Protein AF-A0A2V5VVW2-F1 (afdb_monomer_lite)

pLDDT: mean 92.38, std 6.59, range [61.69, 97.88]

Foldseek 3Di:
DCCVVCVPDAAEAADDCVVCVLQDPFRRHVYYHYCPDPLNVQLLDPPGDHDPVVLVVLLPDQAEEDLAPDVVCSNVVSSVVSVNPHYFYANNDDDPPDDPQQRRCVSCVVVVDHDPDSDDDGGDDPVRVVVVVVVCVVPVDPDDDDDDQDDPDPVPGD

Secondary structure (DSSP, 8-state):
-HHHH-TTS--EEEE-HHHHTTTBTSSSBSEEEETT-GGGGGGGSTTPPPPHHHHHHHHT-S-EEE-S--TT-HHHHHHHHTT---EEE--SS--SSS-HHHHHHGGGGGGT---S---------HHHHHHHHHHHHTT--S---------SSGGG--

Sequence (158 aa):
MLRDRFPHAHLEILGSKHIASLAQKRFYADEVRSIESAALAKFFAKDAELPSDLVAYFASFDFILSYLYDPDKIFEANVRKTGATNFLAGVSKLDNSDHAARQLARPLATLGLSLFDSAARIFPTEADRESIQHFRRSDGQKFVVAIHPGSGSETKNW

Structure (mmCIF, N/CA/C/O backbone):
data_AF-A0A2V5VVW2-F1
#
_entry.id   AF-A0A2V5VVW2-F1
#
loop_
_atom_site.group_PDB
_atom_site.id
_atom_site.type_symbol
_atom_site.label_atom_id
_atom_site.label_alt_id
_atom_site.label_comp_id
_atom_site.label_asym_id
_atom_site.label_entity_id
_atom_site.label_seq_id
_atom_site.pdbx_PDB_ins_code
_atom_site.Cartn_x
_atom_site.Cartn_y
_atom_site.Cartn_z
_atom_site.occupancy
_atom_site.B_iso_or_equiv
_atom_site.auth_seq_id
_atom_site.auth_comp_id
_atom_site.auth_asym_id
_atom_site.auth_atom_id
_atom_site.pdbx_PDB_model_num
ATOM 1 N N . MET A 1 1 ? 0.929 -13.813 -4.717 1.00 90.06 1 MET A N 1
ATOM 2 C CA . MET A 1 1 ? 0.234 -14.554 -3.641 1.00 90.06 1 MET A CA 1
ATOM 3 C C . MET A 1 1 ? -1.242 -14.181 -3.525 1.00 90.06 1 MET A C 1
ATOM 5 O O . MET A 1 1 ? -2.056 -15.024 -3.862 1.00 90.06 1 MET A O 1
ATOM 9 N N . LEU A 1 2 ? -1.620 -12.969 -3.075 1.00 92.81 2 LEU A N 1
ATOM 10 C CA . LEU A 1 2 ? -3.045 -12.605 -2.918 1.00 92.81 2 LEU A CA 1
ATOM 11 C C . LEU A 1 2 ? -3.822 -12.701 -4.236 1.00 92.81 2 LEU A C 1
ATOM 13 O O . LEU A 1 2 ? -4.813 -13.419 -4.296 1.00 92.81 2 LEU A O 1
ATOM 17 N N . ARG A 1 3 ? -3.320 -12.058 -5.299 1.00 92.00 3 ARG A N 1
ATOM 18 C CA . ARG A 1 3 ? -3.928 -12.124 -6.636 1.00 92.00 3 ARG A CA 1
ATOM 19 C C . ARG A 1 3 ? -4.014 -13.554 -7.180 1.00 92.00 3 ARG A C 1
ATOM 21 O O . ARG A 1 3 ? -5.022 -13.909 -7.767 1.00 92.00 3 ARG A O 1
ATOM 28 N N . ASP A 1 4 ? -2.995 -14.382 -6.947 1.00 91.31 4 ASP A N 1
ATOM 29 C CA . ASP A 1 4 ? -3.002 -15.783 -7.398 1.00 91.31 4 ASP A CA 1
ATOM 30 C C . ASP A 1 4 ? -4.060 -16.615 -6.665 1.00 91.31 4 ASP A C 1
ATOM 32 O O . ASP A 1 4 ? -4.712 -17.467 -7.261 1.00 91.31 4 ASP A O 1
ATOM 36 N N . ARG A 1 5 ? -4.235 -16.379 -5.357 1.00 92.88 5 ARG A N 1
ATOM 37 C CA . ARG A 1 5 ? -5.220 -17.098 -4.542 1.00 92.88 5 ARG A CA 1
ATOM 38 C C . ARG A 1 5 ? -6.647 -16.622 -4.797 1.00 92.88 5 ARG A C 1
ATOM 40 O O . ARG A 1 5 ? -7.566 -17.435 -4.764 1.00 92.88 5 ARG A O 1
ATOM 47 N N . PHE A 1 6 ? -6.820 -15.323 -5.013 1.00 94.06 6 PHE A N 1
ATOM 48 C CA . PHE A 1 6 ? -8.109 -14.667 -5.188 1.00 94.06 6 PHE A CA 1
ATOM 49 C C . PHE A 1 6 ? -8.117 -13.881 -6.509 1.00 94.06 6 PHE A C 1
ATOM 51 O O . PHE A 1 6 ? -8.093 -12.648 -6.501 1.00 94.06 6 PHE A O 1
ATOM 58 N N . PRO A 1 7 ? -8.142 -14.572 -7.663 1.00 94.69 7 PRO A N 1
ATOM 59 C CA . PRO A 1 7 ? -7.997 -13.929 -8.971 1.00 94.69 7 PRO A CA 1
ATOM 60 C C . PRO A 1 7 ? -9.127 -12.946 -9.290 1.00 94.69 7 PRO A C 1
ATOM 62 O O . PRO A 1 7 ? -8.904 -11.979 -10.012 1.00 94.69 7 PRO A O 1
ATOM 65 N N . HIS A 1 8 ? -10.314 -13.167 -8.722 1.00 95.38 8 HIS A N 1
ATOM 66 C CA . HIS A 1 8 ? -11.501 -12.335 -8.932 1.00 95.38 8 HIS A CA 1
ATOM 67 C C . HIS A 1 8 ? -11.761 -11.330 -7.803 1.00 95.38 8 HIS A C 1
ATOM 69 O O . HIS A 1 8 ? -12.754 -10.612 -7.864 1.00 95.38 8 HIS A O 1
ATOM 75 N N . ALA A 1 9 ? -10.919 -11.287 -6.764 1.00 96.31 9 ALA A N 1
ATOM 76 C CA . ALA A 1 9 ? -11.085 -10.300 -5.703 1.00 96.31 9 ALA A CA 1
ATOM 77 C C . ALA A 1 9 ? -10.747 -8.901 -6.222 1.00 96.31 9 ALA A C 1
ATOM 79 O O . ALA A 1 9 ? -9.754 -8.722 -6.924 1.00 96.31 9 ALA A O 1
ATOM 80 N N . HIS A 1 10 ? -11.535 -7.908 -5.826 1.00 97.31 10 HIS A N 1
ATOM 81 C CA . HIS A 1 10 ? -11.182 -6.507 -6.023 1.00 97.31 10 HIS A CA 1
ATOM 82 C C . HIS A 1 10 ? -10.134 -6.111 -4.978 1.00 97.31 10 HIS A C 1
ATOM 84 O O . HIS A 1 10 ? -10.398 -6.179 -3.777 1.00 97.31 10 HIS A O 1
ATOM 90 N N . LEU A 1 11 ? -8.924 -5.764 -5.417 1.00 97.56 11 LEU A N 1
ATOM 91 C CA . LEU A 1 11 ? -7.807 -5.404 -4.544 1.00 97.56 11 LEU A CA 1
ATOM 92 C C . LEU A 1 11 ? -7.482 -3.923 -4.698 1.00 97.56 11 LEU A C 1
ATOM 94 O O . LEU A 1 11 ? -7.094 -3.470 -5.775 1.00 97.56 11 LEU A O 1
ATOM 98 N N . GLU A 1 12 ? -7.543 -3.188 -3.593 1.00 97.69 12 GLU A N 1
ATOM 99 C CA . GLU A 1 12 ? -7.117 -1.792 -3.545 1.00 97.69 12 GLU A CA 1
ATOM 100 C C . GLU A 1 12 ? -5.899 -1.602 -2.648 1.00 97.69 12 GLU A C 1
ATOM 102 O O . GLU A 1 12 ? -5.742 -2.271 -1.624 1.00 97.69 12 GLU A O 1
ATOM 107 N N . ILE A 1 13 ? -5.033 -0.657 -3.023 1.00 97.50 13 ILE A N 1
ATOM 108 C CA . ILE A 1 13 ? -3.909 -0.229 -2.187 1.00 97.50 13 ILE A CA 1
ATOM 109 C C . ILE A 1 13 ? -4.158 1.198 -1.705 1.00 97.50 13 ILE A C 1
ATOM 111 O O . ILE A 1 13 ? -4.204 2.146 -2.492 1.00 97.50 13 ILE A O 1
ATOM 115 N N . LEU A 1 14 ? -4.239 1.354 -0.386 1.00 97.06 14 LEU A N 1
ATOM 116 C CA . LEU A 1 14 ? -4.175 2.644 0.289 1.00 97.06 14 LEU A CA 1
ATOM 117 C C . LEU A 1 14 ? -2.717 2.937 0.667 1.00 97.06 14 LEU A C 1
ATOM 119 O O . LEU A 1 14 ? -2.169 2.308 1.569 1.00 97.06 14 LEU A O 1
ATOM 123 N N . GLY A 1 15 ? -2.066 3.868 -0.030 1.00 95.69 15 GLY A N 1
ATOM 124 C CA . GLY A 1 15 ? -0.638 4.129 0.167 1.00 95.69 15 GLY A CA 1
ATOM 125 C C . GLY A 1 15 ? -0.141 5.383 -0.544 1.00 95.69 15 GLY A C 1
ATOM 126 O O . GLY A 1 15 ? -0.934 6.184 -1.037 1.00 95.69 15 GLY A O 1
ATOM 127 N N . SER A 1 16 ? 1.180 5.572 -0.603 1.00 94.12 16 SER A N 1
ATOM 128 C CA . SER A 1 16 ? 1.762 6.679 -1.371 1.00 94.12 16 SER A CA 1
ATOM 129 C C . SER A 1 16 ? 1.477 6.472 -2.857 1.00 94.12 16 SER A C 1
ATOM 131 O O . SER A 1 16 ? 1.980 5.526 -3.471 1.00 94.12 16 SER A O 1
ATOM 133 N N . LYS A 1 17 ? 0.662 7.356 -3.444 1.00 91.38 17 LYS A N 1
ATOM 134 C CA . LYS A 1 17 ? 0.179 7.203 -4.824 1.00 91.38 17 LYS A CA 1
ATOM 135 C C . LYS A 1 17 ? 1.324 7.154 -5.835 1.00 91.38 17 LYS A C 1
ATOM 137 O O . LYS A 1 17 ? 1.240 6.400 -6.798 1.00 91.38 17 LYS A O 1
ATOM 142 N N . HIS A 1 18 ? 2.402 7.902 -5.598 1.00 90.31 18 HIS A N 1
ATOM 143 C CA . HIS A 1 18 ? 3.572 7.910 -6.476 1.00 90.31 18 HIS A CA 1
ATOM 144 C C . HIS A 1 18 ? 4.174 6.505 -6.640 1.00 90.31 18 HIS A C 1
ATOM 146 O O . HIS A 1 18 ? 4.415 6.072 -7.763 1.00 90.31 18 HIS A O 1
ATOM 152 N N . ILE A 1 19 ? 4.311 5.759 -5.542 1.00 92.00 19 ILE A N 1
ATOM 153 C CA . ILE A 1 19 ? 4.885 4.406 -5.541 1.00 92.00 19 ILE A CA 1
ATOM 154 C C . ILE A 1 19 ? 3.827 3.367 -5.928 1.00 92.00 19 ILE A C 1
ATOM 156 O O . ILE A 1 19 ? 4.044 2.544 -6.817 1.00 92.00 19 ILE A O 1
ATOM 160 N N . ALA A 1 20 ? 2.657 3.413 -5.284 1.00 94.62 20 ALA A N 1
ATOM 161 C CA . ALA A 1 20 ? 1.597 2.423 -5.467 1.00 94.62 20 ALA A CA 1
ATOM 162 C C . ALA A 1 20 ? 0.996 2.448 -6.883 1.00 94.62 20 ALA A C 1
ATOM 164 O O . ALA A 1 20 ? 0.456 1.439 -7.334 1.00 94.62 20 ALA A O 1
ATOM 165 N N . SER A 1 21 ? 1.153 3.552 -7.625 1.00 93.19 21 SER A N 1
ATOM 166 C CA . SER A 1 21 ? 0.751 3.635 -9.031 1.00 93.19 21 SER A CA 1
ATOM 167 C C . SER A 1 21 ? 1.370 2.543 -9.904 1.00 93.19 21 SER A C 1
ATOM 169 O O . SER A 1 21 ? 0.739 2.167 -10.882 1.00 93.19 21 SER A O 1
ATOM 171 N N . LEU A 1 22 ? 2.528 1.971 -9.539 1.00 93.88 22 LEU A N 1
ATOM 172 C CA . LEU A 1 22 ? 3.149 0.830 -10.231 1.00 93.88 22 LEU A CA 1
ATOM 173 C C . LEU A 1 22 ? 2.317 -0.462 -10.169 1.00 93.88 22 LEU A C 1
ATOM 175 O O . LEU A 1 22 ? 2.560 -1.381 -10.948 1.00 93.88 22 LEU A O 1
ATOM 179 N N . ALA A 1 23 ? 1.355 -0.550 -9.250 1.00 95.31 23 ALA A N 1
ATOM 180 C CA . ALA A 1 23 ? 0.461 -1.692 -9.085 1.00 95.31 23 ALA A CA 1
ATOM 181 C C . ALA A 1 23 ? -0.946 -1.449 -9.654 1.00 95.31 23 ALA A C 1
ATOM 183 O O . ALA A 1 23 ? -1.614 -2.420 -10.013 1.00 95.31 23 ALA A O 1
ATOM 184 N N . GLN A 1 24 ? -1.380 -0.184 -9.738 1.00 95.94 24 GLN A N 1
ATOM 185 C CA . GLN A 1 24 ? -2.730 0.204 -10.161 1.00 95.94 24 GLN A CA 1
ATOM 186 C C . GLN A 1 24 ? -3.027 -0.248 -11.592 1.00 95.94 24 GLN A C 1
ATOM 188 O O . GLN A 1 24 ? -2.205 -0.020 -12.485 1.00 95.94 24 GLN A O 1
ATOM 193 N N . LYS A 1 25 ? -4.211 -0.840 -11.803 1.00 95.25 25 LYS A N 1
ATOM 194 C CA . LYS A 1 25 ? -4.725 -1.322 -13.101 1.00 95.25 25 LYS A CA 1
ATOM 195 C C . LYS A 1 25 ? -3.730 -2.208 -13.850 1.00 95.25 25 LYS A C 1
ATOM 197 O O . LYS A 1 25 ? -3.641 -2.196 -15.076 1.00 95.25 25 LYS A O 1
ATOM 202 N N . ARG A 1 26 ? -2.949 -2.959 -13.080 1.00 93.44 26 ARG A N 1
ATOM 203 C CA . ARG A 1 26 ? -1.997 -3.967 -13.545 1.00 93.44 26 ARG A CA 1
ATOM 204 C C . ARG A 1 26 ? -2.339 -5.273 -12.834 1.00 93.44 26 ARG A C 1
ATOM 206 O O . ARG A 1 26 ? -3.494 -5.543 -12.538 1.00 93.44 26 ARG A O 1
ATOM 213 N N . PHE A 1 27 ? -1.341 -6.096 -12.539 1.00 94.69 27 PHE A N 1
ATOM 214 C CA . PHE A 1 27 ? -1.568 -7.386 -11.899 1.00 94.69 27 PHE A CA 1
ATOM 215 C C . PHE A 1 27 ? -1.998 -7.282 -10.425 1.00 94.69 27 PHE A C 1
ATOM 217 O O . PHE A 1 27 ? -2.830 -8.059 -9.964 1.00 94.69 27 PHE A O 1
ATOM 224 N N . TYR A 1 28 ? -1.430 -6.351 -9.651 1.00 94.44 28 TYR A N 1
ATOM 225 C CA . TYR A 1 28 ? -1.547 -6.403 -8.188 1.00 94.44 28 TYR A CA 1
ATOM 226 C C . TYR A 1 28 ? -2.747 -5.661 -7.603 1.00 94.44 28 TYR A C 1
ATOM 228 O O . TYR A 1 28 ? -3.257 -6.111 -6.582 1.00 94.44 28 TYR A O 1
ATOM 236 N N . ALA A 1 29 ? -3.203 -4.567 -8.214 1.00 96.56 29 ALA A N 1
ATOM 237 C CA . ALA A 1 29 ? -4.277 -3.745 -7.664 1.00 96.56 29 ALA A CA 1
ATOM 238 C C . ALA A 1 29 ? -5.194 -3.211 -8.762 1.00 96.56 29 ALA A C 1
ATOM 240 O O . ALA A 1 29 ? -4.732 -2.777 -9.819 1.00 96.56 29 ALA A O 1
ATOM 241 N N . ASP A 1 30 ? -6.485 -3.210 -8.472 1.00 97.31 30 ASP A N 1
ATOM 242 C CA . ASP A 1 30 ? -7.532 -2.658 -9.320 1.00 97.31 30 ASP A CA 1
ATOM 243 C C . ASP A 1 30 ? -7.564 -1.132 -9.175 1.00 97.31 30 ASP A C 1
ATOM 245 O O . ASP A 1 30 ? -7.552 -0.410 -10.173 1.00 97.31 30 ASP A O 1
ATOM 249 N N . GLU A 1 31 ? -7.461 -0.629 -7.940 1.00 97.25 31 GLU A N 1
ATOM 250 C CA . GLU A 1 31 ? -7.398 0.805 -7.650 1.00 97.25 31 GLU A CA 1
ATOM 251 C C . GLU A 1 31 ? -6.348 1.165 -6.585 1.00 97.25 31 GLU A C 1
ATOM 253 O O . GLU A 1 31 ? -5.878 0.335 -5.801 1.00 97.25 31 GLU A O 1
ATOM 258 N N . VAL A 1 32 ? -5.936 2.437 -6.593 1.00 96.69 32 VAL A N 1
ATOM 259 C CA . VAL A 1 32 ? -4.986 3.003 -5.627 1.00 96.69 32 VAL A CA 1
ATOM 260 C C . VAL A 1 32 ? -5.513 4.328 -5.099 1.00 96.69 32 VAL A C 1
ATOM 262 O O . VAL A 1 32 ? -5.778 5.260 -5.865 1.00 96.69 32 VAL A O 1
ATOM 265 N N . ARG A 1 33 ? -5.575 4.446 -3.771 1.00 95.06 33 ARG A N 1
ATOM 266 C CA . ARG A 1 33 ? -5.950 5.672 -3.061 1.00 95.06 33 ARG A CA 1
ATOM 267 C C . ARG A 1 33 ? -4.755 6.225 -2.289 1.00 95.06 33 ARG A C 1
ATOM 269 O O . ARG A 1 33 ? -3.961 5.476 -1.723 1.00 95.06 33 ARG A O 1
ATOM 276 N N . SER A 1 34 ? -4.636 7.554 -2.258 1.00 94.38 34 SER A N 1
ATOM 277 C CA . SER A 1 34 ? -3.577 8.212 -1.490 1.00 94.38 34 SER A CA 1
ATOM 278 C C . SER A 1 34 ? -3.861 8.139 0.006 1.00 94.38 34 SER A C 1
ATOM 280 O O . SER A 1 34 ? -4.918 8.584 0.463 1.00 94.38 34 SER A O 1
ATOM 282 N N . ILE A 1 35 ? -2.887 7.646 0.767 1.00 93.94 35 ILE A N 1
ATOM 283 C CA . ILE A 1 35 ? -2.912 7.716 2.231 1.00 93.94 35 ILE A CA 1
ATOM 284 C C . ILE A 1 35 ? -2.706 9.146 2.760 1.00 93.94 35 ILE A C 1
ATOM 286 O O . ILE A 1 35 ? -3.079 9.463 3.881 1.00 93.94 35 ILE A O 1
ATOM 290 N N . GLU A 1 36 ? -2.175 10.046 1.935 1.00 91.38 36 GLU A N 1
ATOM 291 C CA . GLU A 1 36 ? -1.860 11.434 2.305 1.00 91.38 36 GLU A CA 1
ATOM 292 C C . GLU A 1 36 ? -3.065 12.381 2.136 1.00 91.38 36 GLU A C 1
ATOM 294 O O . GLU A 1 36 ? -2.929 13.601 2.188 1.00 91.38 36 GLU A O 1
ATOM 299 N N . SER A 1 37 ? -4.265 11.845 1.888 1.00 89.81 37 SER A N 1
ATOM 300 C CA . SER A 1 37 ? -5.460 12.675 1.717 1.00 89.81 37 SER A CA 1
ATOM 301 C C . SER A 1 37 ? -5.905 13.317 3.038 1.00 89.81 37 SER A C 1
ATOM 303 O O . SER A 1 37 ? -5.959 12.661 4.078 1.00 89.81 37 SER A O 1
ATOM 305 N N . ALA A 1 38 ? -6.293 14.595 2.989 1.00 90.75 38 ALA A N 1
ATOM 306 C CA . ALA A 1 38 ? -6.700 15.346 4.179 1.00 90.75 38 ALA A CA 1
ATOM 307 C C . ALA A 1 38 ? -7.911 14.724 4.901 1.00 90.75 38 ALA A C 1
ATOM 309 O O . ALA A 1 38 ? -7.964 14.722 6.128 1.00 90.75 38 ALA A O 1
ATOM 310 N N . ALA A 1 39 ? -8.862 14.149 4.155 1.00 91.00 39 ALA A N 1
ATOM 311 C CA . ALA A 1 39 ? -10.016 13.456 4.730 1.00 91.00 39 ALA A CA 1
ATOM 312 C C . ALA A 1 39 ? -9.599 12.236 5.572 1.00 91.00 39 ALA A C 1
ATOM 314 O O . ALA A 1 39 ? -10.153 12.001 6.647 1.00 91.00 39 ALA A O 1
ATOM 315 N N . LEU A 1 40 ? -8.575 11.497 5.132 1.00 94.56 40 LEU A N 1
ATOM 316 C CA . LEU A 1 40 ? -8.099 10.310 5.837 1.00 94.56 40 LEU A CA 1
ATOM 317 C C . LEU A 1 40 ? -7.383 10.649 7.150 1.00 94.56 40 LEU A C 1
ATOM 319 O O . LEU A 1 40 ? -7.339 9.807 8.042 1.00 94.56 40 LEU A O 1
ATOM 323 N N . ALA A 1 41 ? -6.901 11.883 7.333 1.00 94.56 41 ALA A N 1
ATOM 324 C CA . ALA A 1 41 ? -6.282 12.317 8.588 1.00 94.56 41 ALA A CA 1
ATOM 325 C C . ALA A 1 41 ? -7.192 12.076 9.810 1.00 94.56 41 ALA A C 1
ATOM 327 O O . ALA A 1 41 ? -6.703 11.763 10.894 1.00 94.56 41 ALA A O 1
ATOM 328 N N . LYS A 1 42 ? -8.521 12.142 9.632 1.00 95.56 42 LYS A N 1
ATOM 329 C CA . LYS A 1 42 ? -9.506 11.855 10.688 1.00 95.56 42 LYS A CA 1
ATOM 330 C C . LYS A 1 42 ? -9.440 10.413 11.198 1.00 95.56 42 LYS A C 1
ATOM 332 O O . LYS A 1 42 ? -9.698 10.189 12.373 1.00 95.56 42 LYS A O 1
ATOM 337 N N . PHE A 1 43 ? -9.023 9.454 10.371 1.00 96.88 43 PHE A N 1
ATOM 338 C CA . PHE A 1 43 ? -8.858 8.061 10.795 1.00 96.88 43 PHE A CA 1
ATOM 339 C C . PHE A 1 43 ? -7.652 7.855 11.718 1.00 96.88 43 PHE A C 1
ATOM 341 O O . PHE A 1 43 ? -7.634 6.882 12.463 1.00 96.88 43 PHE A O 1
ATOM 348 N N . PHE A 1 44 ? -6.692 8.782 11.739 1.00 95.88 44 PHE A N 1
ATOM 349 C CA . PHE A 1 44 ? -5.533 8.746 12.638 1.00 95.88 44 PHE A CA 1
ATOM 350 C C . PHE A 1 44 ? -5.740 9.547 13.931 1.00 95.88 44 PHE A C 1
ATOM 352 O O . PHE A 1 44 ? -4.854 9.585 14.781 1.00 95.88 44 PHE A O 1
ATOM 359 N N . ALA A 1 45 ? -6.897 10.192 14.096 1.00 95.81 45 ALA A N 1
ATOM 360 C CA . ALA A 1 45 ? -7.230 10.966 15.283 1.00 95.81 45 ALA A CA 1
ATOM 361 C C . ALA A 1 45 ? -8.192 10.187 16.189 1.00 95.81 45 ALA A C 1
ATOM 363 O O . ALA A 1 45 ? -9.173 9.589 15.736 1.00 95.81 45 ALA A O 1
ATOM 364 N N . LYS A 1 46 ? -7.921 10.210 17.496 1.00 94.62 46 LYS A N 1
ATOM 365 C CA . LYS A 1 46 ? -8.822 9.634 18.495 1.00 94.62 46 LYS A CA 1
ATOM 366 C C . LYS A 1 46 ? -10.111 10.461 18.563 1.00 94.62 46 LYS A C 1
ATOM 368 O O . LYS A 1 46 ? -10.056 11.685 18.497 1.00 94.62 46 LYS A O 1
ATOM 373 N N . ASP A 1 47 ? -11.250 9.780 18.681 1.00 91.44 47 ASP A N 1
ATOM 374 C CA . ASP A 1 47 ? -12.582 10.384 18.861 1.00 91.44 47 ASP A CA 1
ATOM 375 C C . ASP A 1 47 ? -12.986 11.402 17.772 1.00 91.44 47 ASP A C 1
ATOM 377 O O . ASP A 1 47 ? -13.817 12.279 17.993 1.00 91.44 47 ASP A O 1
ATOM 381 N N . ALA A 1 48 ? -12.415 11.273 16.571 1.00 92.00 48 ALA A N 1
ATOM 382 C CA . ALA A 1 48 ? -12.774 12.097 15.428 1.00 92.00 48 ALA A CA 1
ATOM 383 C C . ALA A 1 48 ? -14.101 11.657 14.793 1.00 92.00 48 ALA A C 1
ATOM 385 O O . ALA A 1 48 ? -14.400 10.466 14.685 1.00 92.00 48 ALA A O 1
ATOM 386 N N . GLU A 1 49 ? -14.857 12.633 14.293 1.00 95.44 49 GLU A N 1
ATOM 387 C CA . GLU A 1 49 ? -15.969 12.379 13.382 1.00 95.44 49 GLU A CA 1
ATOM 388 C C . GLU A 1 49 ? -15.418 11.885 12.037 1.00 95.44 49 GLU A C 1
ATOM 390 O O . GLU A 1 49 ? -14.601 12.559 11.395 1.00 95.44 49 GLU A O 1
ATOM 395 N N . LEU A 1 50 ? -15.817 10.672 11.648 1.00 96.81 50 LEU A N 1
ATOM 396 C CA . LEU A 1 50 ? -15.313 10.009 10.450 1.00 96.81 50 LEU A CA 1
ATOM 397 C C . LEU A 1 50 ? -16.098 10.480 9.215 1.00 96.81 50 LEU A C 1
ATOM 399 O O . LEU A 1 50 ? -17.328 10.409 9.227 1.00 96.81 50 LEU A O 1
ATOM 403 N N . PRO A 1 51 ? -15.420 10.922 8.138 1.00 96.12 51 PRO A N 1
ATOM 404 C CA . PRO A 1 51 ? -16.083 11.310 6.894 1.00 96.12 51 PRO A CA 1
ATOM 405 C C . PRO A 1 51 ? -16.934 10.170 6.322 1.00 96.12 51 PRO A C 1
ATOM 407 O O . PRO A 1 51 ? -16.460 9.039 6.210 1.00 96.12 51 PRO A O 1
ATOM 410 N N . SER A 1 52 ? -18.185 10.457 5.953 1.00 95.69 52 SER A N 1
ATOM 411 C CA . SER A 1 52 ? -19.156 9.439 5.523 1.00 95.69 52 SER A CA 1
ATOM 412 C C . SER A 1 52 ? -18.737 8.691 4.254 1.00 95.69 52 SER A C 1
ATOM 414 O O . SER A 1 52 ? -18.997 7.494 4.133 1.00 95.69 52 SER A O 1
ATOM 416 N N . ASP A 1 53 ? -18.041 9.363 3.337 1.00 95.44 53 ASP A N 1
ATOM 417 C CA . ASP A 1 53 ? -17.472 8.763 2.130 1.00 95.44 53 ASP A CA 1
ATOM 418 C C . ASP A 1 53 ? -16.404 7.714 2.469 1.00 95.44 53 ASP A C 1
ATOM 420 O O . ASP A 1 53 ? -16.385 6.630 1.887 1.00 95.44 53 ASP A O 1
ATOM 424 N N . LEU A 1 54 ? -15.548 8.000 3.455 1.00 96.44 54 LEU A N 1
ATOM 425 C CA . LEU A 1 54 ? -14.525 7.070 3.924 1.00 96.44 54 LEU A CA 1
ATOM 426 C C . LEU A 1 54 ? -15.101 5.954 4.799 1.00 96.44 54 LEU A C 1
ATOM 428 O O . LEU A 1 54 ? -14.595 4.836 4.756 1.00 96.44 54 LEU A O 1
ATOM 432 N N . VAL A 1 55 ? -16.169 6.226 5.555 1.00 97.62 55 VAL A N 1
ATOM 433 C CA . VAL A 1 55 ? -16.924 5.184 6.267 1.00 97.62 55 VAL A CA 1
ATOM 434 C C . VAL A 1 55 ? -17.471 4.167 5.268 1.00 97.62 55 VAL A C 1
ATOM 436 O O . VAL A 1 55 ? -17.193 2.980 5.409 1.00 97.62 55 VAL A O 1
ATOM 439 N N . ALA A 1 56 ? -18.177 4.624 4.229 1.00 97.25 56 ALA A N 1
ATOM 440 C CA . ALA A 1 56 ? -18.711 3.746 3.189 1.00 97.25 56 ALA A CA 1
ATOM 441 C C . ALA A 1 56 ? -17.599 2.988 2.447 1.00 97.25 56 ALA A C 1
ATOM 443 O O . ALA A 1 56 ? -17.739 1.798 2.179 1.00 97.25 56 ALA A O 1
ATOM 444 N N . TYR A 1 57 ? -16.481 3.662 2.165 1.00 97.00 57 TYR A N 1
ATOM 445 C CA . TYR A 1 57 ? -15.312 3.056 1.534 1.00 97.00 57 TYR A CA 1
ATOM 446 C C . TYR A 1 57 ? -14.711 1.921 2.370 1.00 97.00 57 TYR A C 1
ATOM 448 O O . TYR A 1 57 ? -14.511 0.833 1.854 1.00 97.00 57 TYR A O 1
ATOM 456 N N . PHE A 1 58 ? -14.420 2.123 3.658 1.00 97.69 58 PHE A N 1
ATOM 457 C CA . PHE A 1 58 ? -13.848 1.039 4.466 1.00 97.69 58 PHE A CA 1
ATOM 458 C C . PHE A 1 58 ? -14.852 -0.092 4.708 1.00 97.69 58 PHE A C 1
ATOM 460 O O . PHE A 1 58 ? -14.462 -1.258 4.691 1.00 97.69 58 PHE A O 1
ATOM 467 N N . ALA A 1 59 ? -16.136 0.239 4.865 1.00 97.25 59 ALA A N 1
ATOM 468 C CA . ALA A 1 59 ? -17.207 -0.739 5.025 1.00 97.25 59 ALA A CA 1
ATOM 469 C C . ALA A 1 59 ? -17.423 -1.626 3.786 1.00 97.25 59 ALA A C 1
ATOM 471 O O . ALA A 1 59 ? -17.997 -2.704 3.916 1.00 97.25 59 ALA A O 1
ATOM 472 N N . SER A 1 60 ? -16.981 -1.200 2.594 1.00 96.88 60 SER A N 1
ATOM 473 C CA . SER A 1 60 ? -17.163 -1.977 1.363 1.00 96.88 60 SER A CA 1
ATOM 474 C C . SER A 1 60 ? -16.158 -3.115 1.178 1.00 96.88 60 SER A C 1
ATOM 476 O O . SER A 1 60 ? -16.297 -3.876 0.225 1.00 96.88 60 SER A O 1
ATOM 478 N N . PHE A 1 61 ? -15.132 -3.231 2.029 1.00 97.44 61 PHE A N 1
ATOM 479 C CA . PHE A 1 61 ? -14.120 -4.283 1.913 1.00 97.44 61 PHE A CA 1
ATOM 480 C C . PHE A 1 61 ? -14.427 -5.479 2.813 1.00 97.44 61 PHE A C 1
ATOM 482 O O . PHE A 1 61 ? -14.582 -5.339 4.025 1.00 97.44 61 PHE A O 1
ATOM 489 N N . ASP A 1 62 ? -14.378 -6.680 2.233 1.00 96.19 62 ASP A N 1
ATOM 490 C CA . ASP A 1 62 ? -14.503 -7.937 2.981 1.00 96.19 62 ASP A CA 1
ATOM 491 C C . ASP A 1 62 ? -13.300 -8.218 3.893 1.00 96.19 62 ASP A C 1
ATOM 493 O O . ASP A 1 62 ? -13.405 -9.017 4.825 1.00 96.19 62 ASP A O 1
ATOM 497 N N . PHE A 1 63 ? -12.138 -7.618 3.602 1.00 96.62 63 PHE A N 1
ATOM 498 C CA . PHE A 1 63 ? -10.891 -7.814 4.339 1.00 96.62 63 PHE A CA 1
ATOM 499 C C . PHE A 1 63 ? -9.939 -6.624 4.179 1.00 96.62 63 PHE A C 1
ATOM 501 O O . PHE A 1 63 ? -9.715 -6.143 3.069 1.00 96.62 63 PHE A O 1
ATOM 508 N N . ILE A 1 64 ? -9.311 -6.198 5.275 1.00 97.75 64 ILE A N 1
ATOM 509 C CA . ILE A 1 64 ? -8.316 -5.121 5.293 1.00 97.75 64 ILE A CA 1
ATOM 510 C C . ILE A 1 64 ? -7.014 -5.633 5.913 1.00 97.75 64 ILE A C 1
ATOM 512 O O . ILE A 1 64 ? -6.984 -6.064 7.064 1.00 97.75 64 ILE A O 1
ATOM 516 N N . LEU A 1 65 ? -5.917 -5.533 5.158 1.00 97.31 65 LEU A N 1
ATOM 517 C CA . LEU A 1 65 ? -4.553 -5.785 5.626 1.00 97.31 65 LEU A CA 1
ATOM 518 C C . LEU A 1 65 ? -3.812 -4.457 5.765 1.00 97.31 65 LEU A C 1
ATOM 520 O O . LEU A 1 65 ? -3.575 -3.779 4.766 1.00 97.31 65 LEU A O 1
ATOM 524 N N . SER A 1 66 ? -3.414 -4.097 6.982 1.00 97.31 66 SER A N 1
ATOM 525 C CA . SER A 1 66 ? -2.716 -2.836 7.239 1.00 97.31 66 SER A CA 1
ATOM 526 C C . SER A 1 66 ? -1.269 -3.069 7.644 1.00 97.31 66 SER A C 1
ATOM 528 O O . SER A 1 66 ? -1.010 -3.703 8.658 1.00 97.31 66 SER A O 1
ATOM 530 N N . TYR A 1 67 ? -0.320 -2.502 6.898 1.00 96.94 67 TYR A N 1
ATOM 531 C CA . TYR A 1 67 ? 1.098 -2.446 7.288 1.00 96.94 67 TYR A CA 1
ATOM 532 C C . TYR A 1 67 ? 1.481 -1.103 7.928 1.00 96.94 67 TYR A C 1
ATOM 534 O O . TYR A 1 67 ? 2.663 -0.780 8.045 1.00 96.94 67 TYR A O 1
ATOM 542 N N . LEU A 1 68 ? 0.491 -0.294 8.314 1.00 95.81 68 LEU A N 1
ATOM 543 C CA . LEU A 1 68 ? 0.736 1.001 8.936 1.00 95.81 68 LEU A CA 1
ATOM 544 C C . LEU A 1 68 ? 1.314 0.835 10.335 1.00 95.81 68 LEU A C 1
ATOM 546 O O . LEU A 1 68 ? 0.950 -0.069 11.084 1.00 95.81 68 LEU A O 1
ATOM 550 N N . TYR A 1 69 ? 2.209 1.751 10.692 1.00 95.69 69 TYR A N 1
ATOM 551 C CA . TYR A 1 69 ? 2.666 1.878 12.063 1.00 95.69 69 TYR A CA 1
ATOM 552 C C . TYR A 1 69 ? 1.576 2.562 12.893 1.00 95.69 69 TYR A C 1
ATOM 554 O O . TYR A 1 69 ? 1.454 3.783 12.876 1.00 95.69 69 TYR A O 1
ATOM 562 N N . ASP A 1 70 ? 0.783 1.756 13.595 1.00 96.44 70 ASP A N 1
ATOM 563 C CA . ASP A 1 70 ? -0.336 2.198 14.432 1.00 96.44 70 ASP A CA 1
ATOM 564 C C . ASP A 1 70 ? -0.197 1.621 15.856 1.00 96.44 70 ASP A C 1
ATOM 566 O O . ASP A 1 70 ? -0.940 0.715 16.239 1.00 96.44 70 ASP A O 1
ATOM 570 N N . PRO A 1 71 ? 0.805 2.069 16.640 1.00 95.06 71 PRO A N 1
ATOM 571 C CA . PRO A 1 71 ? 1.093 1.500 17.961 1.00 95.06 71 PRO A CA 1
ATOM 572 C C . PRO A 1 71 ? -0.082 1.649 18.937 1.00 95.06 71 PRO A C 1
ATOM 574 O O . PRO A 1 71 ? -0.312 0.761 19.757 1.00 95.06 71 PRO A O 1
ATOM 577 N N . ASP A 1 72 ? -0.849 2.733 18.803 1.00 96.56 72 ASP A N 1
ATOM 578 C CA . ASP A 1 72 ? -2.006 3.046 19.647 1.00 96.56 72 ASP A CA 1
ATOM 579 C C . ASP A 1 72 ? -3.323 2.467 19.100 1.00 96.56 72 ASP A C 1
ATOM 581 O O . ASP A 1 72 ? -4.381 2.655 19.704 1.00 96.56 72 ASP A O 1
ATOM 585 N N . LYS A 1 73 ? -3.272 1.751 17.966 1.00 96.75 73 LYS A N 1
ATOM 586 C CA . LYS A 1 73 ? -4.424 1.137 17.284 1.00 96.75 73 LYS A CA 1
ATOM 587 C C . LYS A 1 73 ? -5.545 2.125 16.943 1.00 96.75 73 LYS A C 1
ATOM 589 O O . LYS A 1 73 ? -6.713 1.738 16.875 1.00 96.75 73 LYS A O 1
ATOM 594 N N . ILE A 1 74 ? -5.221 3.405 16.762 1.00 97.88 74 ILE A N 1
ATOM 595 C CA . ILE A 1 74 ? -6.213 4.453 16.497 1.00 97.88 74 ILE A CA 1
ATOM 596 C C . ILE A 1 74 ? -6.815 4.247 15.110 1.00 97.88 74 ILE A C 1
ATOM 598 O O . ILE A 1 74 ? -8.039 4.284 14.958 1.00 97.88 74 ILE A O 1
ATOM 602 N N . PHE A 1 75 ? -5.965 3.988 14.115 1.00 97.25 75 PHE A N 1
ATOM 603 C CA . PHE A 1 75 ? -6.410 3.740 12.750 1.00 97.25 75 PHE A CA 1
ATOM 604 C C . PHE A 1 75 ? -7.240 2.459 12.679 1.00 97.25 75 PHE A C 1
ATOM 606 O O . PHE A 1 75 ? -8.353 2.486 12.155 1.00 97.25 75 PHE A O 1
ATOM 613 N N . GLU A 1 76 ? -6.755 1.362 13.270 1.00 97.50 76 GLU A N 1
ATOM 614 C CA . GLU A 1 76 ? -7.517 0.111 13.351 1.00 97.50 76 GLU A CA 1
ATOM 615 C C . GLU A 1 76 ? -8.887 0.325 14.019 1.00 97.50 76 GLU A C 1
ATOM 617 O O . GLU A 1 76 ? -9.914 -0.077 13.469 1.00 97.50 76 GLU A O 1
ATOM 622 N N . ALA A 1 77 ? -8.931 0.982 15.182 1.00 97.12 77 ALA A N 1
ATOM 623 C CA . ALA A 1 77 ? -10.176 1.211 15.911 1.00 97.12 77 ALA A CA 1
ATOM 624 C C . ALA A 1 77 ? -11.176 2.045 15.098 1.00 97.12 77 ALA A C 1
ATOM 626 O O . ALA A 1 77 ? -12.366 1.727 15.071 1.00 97.12 77 ALA A O 1
ATOM 627 N N . ASN A 1 78 ? -10.711 3.088 14.409 1.00 97.56 78 ASN A N 1
ATOM 628 C CA . ASN A 1 78 ? -11.565 3.926 13.572 1.00 97.56 78 ASN A CA 1
ATOM 629 C C . ASN A 1 78 ? -12.054 3.195 12.316 1.00 97.56 78 ASN A C 1
ATOM 631 O O . ASN A 1 78 ? -13.227 3.319 11.973 1.00 97.56 78 ASN A O 1
ATOM 635 N N . VAL A 1 79 ? -11.218 2.372 11.676 1.00 97.44 79 VAL A N 1
ATOM 636 C CA . VAL A 1 79 ? -11.656 1.506 10.570 1.00 97.44 79 VAL A CA 1
ATOM 637 C C . VAL A 1 79 ? -12.726 0.522 11.045 1.00 97.44 79 VAL A C 1
ATOM 639 O O . VAL A 1 79 ? -13.758 0.391 10.393 1.00 97.44 79 VAL A O 1
ATOM 642 N N . ARG A 1 80 ? -12.567 -0.101 12.217 1.00 96.44 80 ARG A N 1
ATOM 643 C CA . ARG A 1 80 ? -13.576 -1.026 12.764 1.00 96.44 80 ARG A CA 1
ATOM 644 C C . ARG A 1 80 ? -14.926 -0.356 13.042 1.00 96.44 80 ARG A C 1
ATOM 646 O O . ARG A 1 80 ? -15.960 -0.986 12.836 1.00 96.44 80 ARG A O 1
ATOM 653 N N . LYS A 1 81 ? -14.947 0.926 13.435 1.00 95.88 81 LYS A N 1
ATOM 654 C CA . LYS A 1 81 ? -16.194 1.704 13.615 1.00 95.88 81 LYS A CA 1
ATOM 655 C C . LYS A 1 81 ? -16.998 1.867 12.322 1.00 95.88 81 LYS A C 1
ATOM 657 O O . LYS A 1 81 ? -18.191 2.135 12.396 1.00 95.88 81 LYS A O 1
ATOM 662 N N . THR A 1 82 ? -16.373 1.702 11.155 1.00 96.69 82 THR A N 1
ATOM 663 C CA . THR A 1 82 ? -17.070 1.782 9.860 1.00 96.69 82 THR A CA 1
ATOM 664 C C . THR A 1 82 ? -17.925 0.551 9.556 1.00 96.69 82 THR A C 1
ATOM 666 O O . THR A 1 82 ? -18.752 0.598 8.655 1.00 96.69 82 THR A O 1
ATOM 669 N N . GLY A 1 83 ? -17.751 -0.544 10.307 1.00 94.44 83 GLY A N 1
ATOM 670 C CA . GLY A 1 83 ? -18.373 -1.840 10.025 1.00 94.44 83 GLY A CA 1
ATOM 671 C C . GLY A 1 83 ? -17.420 -2.853 9.386 1.00 94.44 83 GLY A C 1
ATOM 672 O O . GLY A 1 83 ? -17.773 -4.023 9.279 1.00 94.44 83 GLY A O 1
ATOM 673 N N . ALA A 1 84 ? -16.194 -2.451 9.031 1.00 94.38 84 ALA A N 1
ATOM 674 C CA . ALA A 1 84 ? -15.149 -3.367 8.582 1.00 94.38 84 ALA A CA 1
ATOM 675 C C . ALA A 1 84 ? -14.695 -4.290 9.732 1.00 94.38 84 ALA A C 1
ATOM 677 O O . ALA A 1 84 ? -13.921 -3.904 10.613 1.00 94.38 84 ALA A O 1
ATOM 678 N N . THR A 1 85 ? -15.195 -5.526 9.746 1.00 86.62 85 THR A N 1
ATOM 679 C CA . THR A 1 85 ? -14.946 -6.500 10.825 1.00 86.62 85 THR A CA 1
ATOM 680 C C . THR A 1 85 ? -13.636 -7.267 10.643 1.00 86.62 85 THR A C 1
ATOM 682 O O . THR A 1 85 ? -12.935 -7.553 11.621 1.00 86.62 85 THR A O 1
ATOM 685 N N . ASN A 1 86 ? -13.263 -7.549 9.396 1.00 95.06 86 ASN A N 1
ATOM 686 C CA . ASN A 1 86 ? -12.079 -8.325 9.048 1.00 95.06 86 ASN A CA 1
ATOM 687 C C . ASN A 1 86 ? -10.881 -7.405 8.803 1.00 95.06 86 ASN A C 1
ATOM 689 O O . ASN A 1 86 ? -10.604 -6.986 7.681 1.00 95.06 86 ASN A O 1
ATOM 693 N N . PHE A 1 87 ? -10.159 -7.102 9.877 1.00 97.06 87 PHE A N 1
ATOM 694 C CA . PHE A 1 87 ? -8.946 -6.293 9.836 1.00 97.06 87 PHE A CA 1
ATOM 695 C C . PHE A 1 87 ? -7.774 -7.079 10.419 1.00 97.06 87 PHE A C 1
ATOM 697 O O . PHE A 1 87 ? -7.866 -7.593 11.538 1.00 97.06 87 PHE A O 1
ATOM 704 N N . LEU A 1 88 ? -6.673 -7.136 9.670 1.00 96.75 88 LEU A N 1
ATOM 705 C CA . LEU A 1 88 ? -5.419 -7.770 10.054 1.00 96.75 88 LEU A CA 1
ATOM 706 C C . LEU A 1 88 ? -4.288 -6.738 10.040 1.00 96.75 88 LEU A C 1
ATOM 708 O O . LEU A 1 88 ? -3.938 -6.185 8.996 1.00 96.75 88 LEU A O 1
ATOM 712 N N . ALA A 1 89 ? -3.685 -6.516 11.206 1.00 96.44 89 ALA A N 1
ATOM 713 C CA . ALA A 1 89 ? -2.453 -5.751 11.321 1.00 96.44 89 ALA A CA 1
ATOM 714 C C . ALA A 1 89 ? -1.263 -6.605 10.857 1.00 96.44 89 ALA A C 1
ATOM 716 O O . ALA A 1 89 ? -1.030 -7.712 11.345 1.00 96.44 89 ALA A O 1
ATOM 717 N N . GLY A 1 90 ? -0.524 -6.086 9.886 1.00 95.56 90 GLY A N 1
ATOM 718 C CA . GLY A 1 90 ? 0.702 -6.661 9.367 1.00 95.56 90 GLY A CA 1
ATOM 719 C C . GLY A 1 90 ? 1.953 -6.144 10.075 1.00 95.56 90 GLY A C 1
ATOM 720 O O . GLY A 1 90 ? 1.897 -5.379 11.036 1.00 95.56 90 GLY A O 1
ATOM 721 N N . VAL A 1 91 ? 3.117 -6.566 9.580 1.00 93.81 91 VAL A N 1
ATOM 722 C CA . VAL A 1 91 ? 4.414 -6.129 10.113 1.00 93.81 91 VAL A CA 1
ATOM 723 C C . VAL A 1 91 ? 4.705 -4.700 9.645 1.00 93.81 91 VAL A C 1
ATOM 725 O O . VAL A 1 91 ? 4.987 -4.482 8.471 1.00 93.81 91 VAL A O 1
ATOM 728 N N . SER A 1 92 ? 4.660 -3.729 10.558 1.00 93.00 92 SER A N 1
ATOM 729 C CA . SER A 1 92 ? 4.917 -2.312 10.250 1.00 93.00 92 SER A CA 1
ATOM 730 C C . SER A 1 92 ? 6.399 -1.917 10.305 1.00 93.00 92 SER A C 1
ATOM 732 O O . SER A 1 92 ? 6.782 -0.857 9.819 1.00 93.00 92 SER A O 1
ATOM 734 N N . LYS A 1 93 ? 7.240 -2.730 10.957 1.00 94.12 93 LYS A N 1
ATOM 735 C CA . LYS A 1 93 ? 8.691 -2.525 11.068 1.00 94.12 93 LYS A CA 1
ATOM 736 C C . LYS A 1 93 ? 9.399 -3.822 10.714 1.00 94.12 93 LYS A C 1
ATOM 738 O O . LYS A 1 93 ? 9.183 -4.832 11.374 1.00 94.12 93 LYS A O 1
ATOM 743 N N . LEU A 1 94 ? 10.217 -3.770 9.672 1.00 95.38 94 LEU A N 1
ATOM 744 C CA . LEU A 1 94 ? 11.048 -4.889 9.249 1.00 95.38 94 LEU A CA 1
ATOM 745 C C . LEU A 1 94 ? 12.347 -4.895 10.053 1.00 95.38 94 LEU A C 1
ATOM 747 O O . LEU A 1 94 ? 12.878 -3.834 10.385 1.00 95.38 94 LEU A O 1
ATOM 751 N N . ASP A 1 95 ? 12.860 -6.084 10.333 1.00 94.81 95 ASP A N 1
ATOM 752 C CA . ASP A 1 95 ? 14.165 -6.281 10.960 1.00 94.81 95 ASP A CA 1
ATOM 753 C C . ASP A 1 95 ? 15.112 -7.059 10.028 1.00 94.81 95 ASP A C 1
ATOM 755 O O . ASP A 1 95 ? 14.781 -7.357 8.879 1.00 94.81 95 ASP A O 1
ATOM 759 N N . ASN A 1 96 ? 16.308 -7.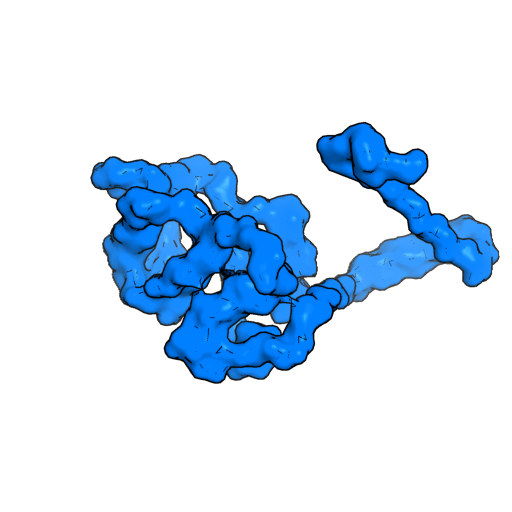388 10.517 1.00 95.69 96 ASN A N 1
ATOM 760 C CA . ASN A 1 96 ? 17.307 -8.148 9.760 1.00 95.69 96 ASN A CA 1
ATOM 761 C C . ASN A 1 96 ? 17.184 -9.672 9.955 1.00 95.69 96 ASN A C 1
ATOM 763 O O . ASN A 1 96 ? 18.119 -10.399 9.631 1.00 95.69 96 ASN A O 1
ATOM 767 N N . SER A 1 97 ? 16.073 -10.170 10.510 1.00 93.38 97 SER A N 1
ATOM 768 C CA . SER A 1 97 ? 15.902 -11.604 10.785 1.00 93.38 97 SER A CA 1
ATOM 769 C C . SER A 1 97 ? 15.691 -12.442 9.524 1.00 93.38 97 SER A C 1
ATOM 771 O O . SER A 1 97 ? 15.951 -13.643 9.542 1.00 93.38 97 SER A O 1
ATOM 773 N N . ASP A 1 98 ? 15.176 -11.841 8.447 1.00 93.75 98 ASP A N 1
ATOM 774 C CA . ASP A 1 98 ? 14.723 -12.556 7.252 1.00 93.75 98 ASP A CA 1
ATOM 775 C C . ASP A 1 98 ? 14.524 -11.599 6.063 1.00 93.75 98 ASP A C 1
ATOM 777 O O . ASP A 1 98 ? 14.539 -10.377 6.204 1.00 93.75 98 ASP A O 1
ATOM 781 N N . HIS A 1 99 ? 14.249 -12.140 4.880 1.00 94.94 99 HIS A N 1
ATOM 782 C CA . HIS A 1 99 ? 13.904 -11.364 3.697 1.00 94.94 99 HIS A CA 1
ATOM 783 C C . HIS A 1 99 ? 12.617 -10.544 3.908 1.00 94.94 99 HIS A C 1
ATOM 785 O O . HIS A 1 99 ? 11.583 -11.084 4.307 1.00 94.94 99 HIS A O 1
ATOM 791 N N . ALA A 1 100 ? 12.636 -9.257 3.540 1.00 95.19 100 ALA A N 1
ATOM 792 C CA . ALA A 1 100 ? 11.505 -8.333 3.694 1.00 95.19 100 ALA A CA 1
ATOM 793 C C . ALA A 1 100 ? 10.176 -8.898 3.152 1.00 95.19 100 ALA A C 1
ATOM 795 O O . ALA A 1 100 ? 9.162 -8.872 3.842 1.00 95.19 100 ALA A O 1
ATOM 796 N N . ALA A 1 101 ? 10.183 -9.484 1.948 1.00 95.12 101 ALA A N 1
ATOM 797 C CA . ALA A 1 101 ? 8.985 -10.101 1.364 1.00 95.12 101 ALA A CA 1
ATOM 798 C C . ALA A 1 101 ? 8.401 -11.240 2.224 1.00 95.12 101 ALA A C 1
ATOM 800 O O . ALA A 1 101 ? 7.182 -11.371 2.318 1.00 95.12 101 ALA A O 1
ATOM 801 N N . ARG A 1 102 ? 9.252 -12.044 2.881 1.00 95.12 102 ARG A N 1
ATOM 802 C CA . ARG A 1 102 ? 8.805 -13.114 3.784 1.00 95.12 102 ARG A CA 1
ATOM 803 C C . ARG A 1 102 ? 8.199 -12.516 5.043 1.00 95.12 102 ARG A C 1
ATOM 805 O O . ARG A 1 102 ? 7.094 -12.903 5.404 1.00 95.12 102 ARG A O 1
ATOM 812 N N . GLN A 1 103 ? 8.858 -11.524 5.645 1.00 96.31 103 GLN A N 1
ATOM 813 C CA . GLN A 1 103 ? 8.332 -10.802 6.808 1.00 96.31 103 GLN A CA 1
ATOM 814 C C . GLN A 1 103 ? 6.959 -10.174 6.522 1.00 96.31 103 GLN A C 1
ATOM 816 O O . GLN A 1 103 ? 6.023 -10.379 7.292 1.00 96.31 103 GLN A O 1
ATOM 821 N N . LEU A 1 104 ? 6.808 -9.490 5.383 1.00 95.50 104 LEU A N 1
ATOM 822 C CA . LEU A 1 104 ? 5.538 -8.895 4.960 1.00 95.50 104 LEU A CA 1
ATOM 823 C C . LEU A 1 104 ? 4.460 -9.952 4.685 1.00 95.50 104 LEU A C 1
ATOM 825 O O . LEU A 1 104 ? 3.285 -9.689 4.923 1.00 95.50 104 LEU A O 1
ATOM 829 N N . ALA A 1 105 ? 4.826 -11.151 4.228 1.00 95.19 105 ALA A N 1
ATOM 830 C CA . ALA A 1 105 ? 3.878 -12.239 3.997 1.00 95.19 105 ALA A CA 1
ATOM 831 C C . ALA A 1 105 ? 3.449 -12.983 5.276 1.00 95.19 105 ALA A C 1
ATOM 833 O O . ALA A 1 105 ? 2.383 -13.593 5.271 1.00 95.19 105 ALA A O 1
ATOM 834 N N . ARG A 1 106 ? 4.222 -12.930 6.375 1.00 94.38 106 ARG A N 1
ATOM 835 C CA . ARG A 1 106 ? 3.929 -13.669 7.626 1.00 94.38 106 ARG A CA 1
ATOM 836 C C . ARG A 1 106 ? 2.496 -13.492 8.151 1.00 94.38 106 ARG A C 1
ATOM 838 O O . ARG A 1 106 ? 1.888 -14.509 8.472 1.00 94.38 106 ARG A O 1
ATOM 845 N N . PRO A 1 107 ? 1.915 -12.276 8.215 1.00 94.62 107 PRO A N 1
ATOM 846 C CA . PRO A 1 107 ? 0.549 -12.095 8.714 1.00 94.62 107 PRO A CA 1
ATOM 847 C C . PRO A 1 107 ? -0.481 -12.914 7.924 1.00 94.62 107 PRO A C 1
ATOM 849 O O . PRO A 1 107 ? -1.438 -13.435 8.493 1.00 94.62 107 PRO A O 1
ATOM 852 N N . LEU A 1 108 ? -0.252 -13.099 6.622 1.00 94.44 108 LEU A N 1
ATOM 853 C CA . LEU A 1 108 ? -1.153 -13.819 5.724 1.00 94.44 108 LEU A CA 1
ATOM 854 C C . LEU A 1 108 ? -1.164 -15.338 5.964 1.00 94.44 108 LEU A C 1
ATOM 856 O O . LEU A 1 108 ? -2.086 -16.011 5.506 1.00 94.44 108 LEU A O 1
ATOM 860 N N . ALA A 1 109 ? -0.217 -15.880 6.739 1.00 93.44 109 ALA A N 1
ATOM 861 C CA . ALA A 1 109 ? -0.253 -17.276 7.178 1.00 93.44 109 ALA A CA 1
ATOM 862 C C . ALA A 1 109 ? -1.481 -17.588 8.043 1.00 93.44 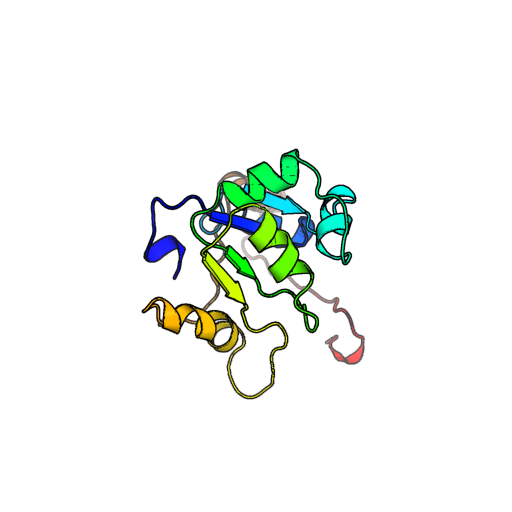109 ALA A C 1
ATOM 864 O O . ALA A 1 109 ? -1.997 -18.702 7.991 1.00 93.44 109 ALA A O 1
ATOM 865 N N . THR A 1 110 ? -2.011 -16.594 8.764 1.00 91.62 110 THR A N 1
ATOM 866 C CA . THR A 1 110 ? -3.269 -16.728 9.522 1.00 91.62 110 THR A CA 1
ATOM 867 C C . THR A 1 110 ? -4.482 -16.983 8.620 1.00 91.62 110 THR A C 1
ATOM 869 O O . THR A 1 110 ? -5.475 -17.544 9.071 1.00 91.62 110 THR A O 1
ATOM 872 N N . LEU A 1 111 ? -4.376 -16.642 7.331 1.00 90.44 111 LEU A N 1
ATOM 873 C CA . LEU A 1 111 ? -5.373 -16.914 6.292 1.00 90.44 111 LEU A CA 1
ATOM 874 C C . LEU A 1 111 ? -5.070 -18.206 5.509 1.00 90.44 111 LEU A C 1
ATOM 876 O O . LEU A 1 111 ? -5.651 -18.445 4.451 1.00 90.44 111 LEU A O 1
ATOM 880 N N . GLY A 1 112 ? -4.114 -19.015 5.977 1.00 93.25 112 GLY A N 1
ATOM 881 C CA . GLY A 1 112 ? -3.654 -20.217 5.281 1.00 93.25 112 GLY A CA 1
ATOM 882 C C . GLY A 1 112 ? -2.841 -19.931 4.015 1.00 93.25 112 GLY A C 1
ATOM 883 O O . GLY A 1 112 ? -2.740 -20.797 3.147 1.00 93.25 112 GLY A O 1
ATOM 884 N N . LEU A 1 113 ? -2.277 -18.725 3.872 1.00 93.81 113 LEU A N 1
ATOM 885 C CA . LEU A 1 113 ? -1.450 -18.352 2.722 1.00 93.81 113 LEU A CA 1
ATOM 886 C C . LEU A 1 113 ? 0.034 -18.470 3.057 1.00 93.81 113 LEU A C 1
ATOM 888 O O . LEU A 1 113 ? 0.477 -18.113 4.143 1.00 93.81 113 LEU A O 1
ATOM 892 N N . SER A 1 114 ? 0.832 -18.951 2.111 1.00 91.69 114 SER A N 1
ATOM 893 C CA . SER A 1 114 ? 2.280 -19.072 2.277 1.00 91.69 114 SER A CA 1
ATOM 894 C C . SER A 1 114 ? 3.002 -18.596 1.027 1.00 91.69 114 SER A C 1
ATOM 896 O O . SER A 1 114 ? 2.588 -18.881 -0.098 1.00 91.69 114 SER A O 1
ATOM 898 N N . LEU A 1 115 ? 4.079 -17.839 1.234 1.00 92.50 115 LEU A N 1
ATOM 899 C CA . LEU A 1 115 ? 4.883 -17.281 0.156 1.00 92.50 115 LEU A CA 1
ATOM 900 C C . LEU A 1 115 ? 5.920 -18.310 -0.306 1.00 92.50 115 LEU A C 1
ATOM 902 O O . LEU A 1 115 ? 6.863 -18.610 0.424 1.00 92.50 115 LEU A O 1
ATOM 906 N N . PHE A 1 116 ? 5.750 -18.822 -1.525 1.00 87.69 116 PHE A N 1
ATOM 907 C CA . PHE A 1 116 ? 6.683 -19.777 -2.135 1.00 87.69 116 PHE A CA 1
ATOM 908 C C . PHE A 1 116 ? 7.840 -19.084 -2.866 1.00 87.69 116 PHE A C 1
ATOM 910 O O . PHE A 1 116 ? 8.994 -19.464 -2.688 1.00 87.69 116 PHE A O 1
ATOM 917 N N . ASP A 1 117 ? 7.534 -18.044 -3.647 1.00 90.25 117 ASP A N 1
ATOM 918 C CA . ASP A 1 117 ? 8.503 -17.232 -4.390 1.00 90.25 117 ASP A CA 1
ATOM 919 C C . ASP A 1 117 ? 8.552 -15.821 -3.789 1.00 90.25 117 ASP A C 1
ATOM 921 O O . ASP A 1 117 ? 7.533 -15.130 -3.731 1.00 90.25 117 ASP A O 1
ATOM 925 N N . SER A 1 118 ? 9.726 -15.401 -3.312 1.00 90.12 118 SER A N 1
ATOM 926 C CA . SER A 1 118 ? 9.942 -14.066 -2.743 1.00 90.12 118 SER A CA 1
ATOM 927 C C . SER A 1 118 ? 10.337 -13.013 -3.776 1.00 90.12 118 SER A C 1
ATOM 929 O O . SER A 1 118 ? 10.492 -11.848 -3.407 1.00 90.12 118 SER A O 1
ATOM 931 N N . ALA A 1 119 ? 10.519 -13.395 -5.043 1.00 91.75 119 ALA A N 1
ATOM 932 C CA . ALA A 1 119 ? 10.859 -12.464 -6.103 1.00 91.75 119 ALA A CA 1
ATOM 933 C C . ALA A 1 119 ? 9.672 -11.541 -6.415 1.00 91.75 119 ALA A C 1
ATOM 935 O O . ALA A 1 119 ? 8.590 -11.978 -6.816 1.00 91.75 119 ALA A O 1
ATOM 936 N N . ALA A 1 120 ? 9.892 -10.235 -6.263 1.00 88.69 120 ALA A N 1
ATOM 937 C CA . ALA A 1 120 ? 8.954 -9.236 -6.747 1.00 88.69 120 ALA A CA 1
ATOM 938 C C . ALA A 1 120 ? 8.957 -9.234 -8.281 1.00 88.69 120 ALA A C 1
ATOM 940 O O . ALA A 1 120 ? 10.013 -9.274 -8.915 1.00 88.69 120 ALA A O 1
ATOM 941 N N . ARG A 1 121 ? 7.769 -9.166 -8.882 1.00 93.00 121 ARG A N 1
ATOM 942 C CA . ARG A 1 121 ? 7.597 -9.021 -10.330 1.00 93.00 121 ARG A CA 1
ATOM 943 C C . ARG A 1 121 ? 6.946 -7.677 -10.602 1.00 93.00 121 ARG A C 1
ATOM 945 O O . ARG A 1 121 ? 6.157 -7.202 -9.799 1.00 93.00 121 ARG A O 1
ATOM 952 N N . ILE A 1 122 ? 7.276 -7.060 -11.727 1.00 92.62 122 ILE A N 1
ATOM 953 C CA . ILE A 1 122 ? 6.594 -5.859 -12.216 1.00 92.62 122 ILE A CA 1
ATOM 954 C C . ILE A 1 122 ? 5.831 -6.266 -13.471 1.00 92.62 122 ILE A C 1
ATOM 956 O O . ILE A 1 122 ? 6.302 -7.104 -14.241 1.00 92.62 122 ILE A O 1
ATOM 960 N N . PHE A 1 123 ? 4.655 -5.677 -13.671 1.00 94.81 123 PHE A N 1
ATOM 961 C CA . PHE A 1 123 ? 3.778 -5.970 -14.801 1.00 94.81 123 PHE A CA 1
ATOM 962 C C . PHE A 1 123 ? 3.574 -4.697 -15.629 1.00 94.81 123 PHE A C 1
ATOM 964 O O . PHE A 1 123 ? 2.621 -3.960 -15.377 1.00 94.81 123 PHE A O 1
ATOM 971 N N . PRO A 1 124 ? 4.484 -4.395 -16.576 1.00 93.75 124 PRO A N 1
ATOM 972 C CA . PRO A 1 124 ? 4.353 -3.235 -17.449 1.00 93.75 124 PRO A CA 1
ATOM 973 C C . PRO A 1 124 ? 3.094 -3.320 -18.311 1.00 93.75 124 PRO A C 1
ATOM 975 O O . PRO A 1 124 ? 2.729 -4.404 -18.776 1.00 93.75 124 PRO A O 1
ATOM 978 N N . THR A 1 125 ? 2.476 -2.167 -18.549 1.00 94.00 125 THR A N 1
ATOM 979 C CA . THR A 1 125 ? 1.361 -2.001 -19.488 1.00 94.00 125 THR A CA 1
ATOM 980 C C . THR A 1 125 ? 1.851 -2.000 -20.937 1.00 94.00 125 THR A C 1
ATOM 982 O O . THR A 1 125 ? 3.049 -1.867 -21.196 1.00 94.00 125 THR A O 1
ATOM 985 N N . GLU A 1 126 ? 0.933 -2.092 -21.899 1.00 93.44 126 GLU A N 1
ATOM 986 C CA . G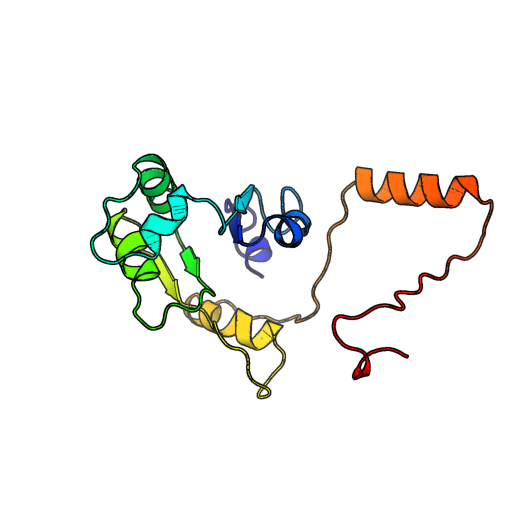LU A 1 126 ? 1.286 -1.921 -23.315 1.00 93.44 126 GLU A CA 1
ATOM 987 C C . GLU A 1 126 ? 1.854 -0.526 -23.602 1.00 93.44 126 GLU A C 1
ATOM 989 O O . GLU A 1 126 ? 2.865 -0.415 -24.288 1.00 93.44 126 GLU A O 1
ATOM 994 N N . ALA A 1 127 ? 1.321 0.524 -22.968 1.00 92.94 127 ALA A N 1
ATOM 995 C CA . ALA A 1 127 ? 1.868 1.876 -23.089 1.00 92.94 127 ALA A CA 1
ATOM 996 C C . ALA A 1 127 ? 3.320 1.976 -22.574 1.00 92.94 127 ALA A C 1
ATOM 998 O O . ALA A 1 127 ? 4.158 2.640 -23.191 1.00 92.94 127 ALA A O 1
ATOM 999 N N . ASP A 1 128 ? 3.653 1.280 -21.477 1.00 92.38 128 ASP A N 1
ATOM 1000 C CA . ASP A 1 128 ? 5.032 1.202 -20.968 1.00 92.38 128 ASP A CA 1
ATOM 1001 C C . ASP A 1 128 ? 5.958 0.525 -22.002 1.00 92.38 128 ASP A C 1
ATOM 1003 O O . ASP A 1 128 ? 7.079 0.978 -22.253 1.00 92.38 128 ASP A O 1
ATOM 1007 N N . ARG A 1 129 ? 5.482 -0.550 -22.648 1.00 91.81 129 ARG A N 1
ATOM 1008 C CA . ARG A 1 129 ? 6.234 -1.285 -23.682 1.00 91.81 129 ARG A CA 1
ATOM 1009 C C . ARG A 1 129 ? 6.432 -0.450 -24.943 1.00 91.81 129 ARG A C 1
ATOM 1011 O O . ARG A 1 129 ? 7.540 -0.427 -25.479 1.00 91.81 129 ARG A O 1
ATOM 1018 N N . GLU A 1 130 ? 5.393 0.237 -25.405 1.00 92.06 130 GLU A N 1
ATOM 1019 C CA . GLU A 1 130 ? 5.443 1.138 -26.561 1.00 92.06 130 GLU A CA 1
ATOM 1020 C C . GLU A 1 130 ? 6.411 2.298 -26.327 1.00 92.06 130 GLU A C 1
ATOM 1022 O O . GLU A 1 130 ? 7.227 2.601 -27.201 1.00 92.06 130 GLU A O 1
ATOM 1027 N N . SER A 1 131 ? 6.396 2.880 -25.126 1.00 88.44 131 SER A N 1
ATOM 1028 C CA . SER A 1 131 ? 7.303 3.967 -24.740 1.00 88.44 131 SER A CA 1
ATOM 1029 C C . SER A 1 131 ? 8.771 3.541 -24.846 1.00 88.44 131 SER A C 1
ATOM 1031 O O . SER A 1 131 ? 9.590 4.247 -25.436 1.00 88.44 131 SER A O 1
ATOM 1033 N N . ILE A 1 132 ? 9.103 2.339 -24.358 1.00 85.38 132 ILE A N 1
ATOM 1034 C CA . ILE A 1 132 ? 10.454 1.772 -24.481 1.00 85.38 132 ILE A CA 1
ATOM 1035 C C . ILE A 1 132 ? 10.806 1.498 -25.947 1.00 85.38 132 ILE A C 1
ATOM 1037 O O . ILE A 1 132 ? 11.935 1.751 -26.369 1.00 85.38 132 ILE A O 1
ATOM 1041 N N . GLN A 1 133 ? 9.870 0.984 -26.748 1.00 84.25 133 GLN A N 1
ATOM 1042 C CA . GLN A 1 133 ? 10.126 0.765 -28.173 1.00 84.25 133 GLN A CA 1
ATOM 1043 C C . GLN A 1 133 ? 10.398 2.077 -28.913 1.00 84.25 133 GLN A C 1
ATOM 1045 O O . GLN A 1 133 ? 11.301 2.115 -29.746 1.00 84.25 133 GLN A O 1
ATOM 1050 N N . HIS A 1 134 ? 9.644 3.139 -28.620 1.00 81.06 134 HIS A N 1
ATOM 1051 C CA . HIS A 1 134 ? 9.852 4.453 -29.220 1.00 81.06 134 HIS A CA 1
ATOM 1052 C C . HIS A 1 134 ? 11.229 5.014 -28.854 1.00 81.06 134 HIS A C 1
ATOM 1054 O O . HIS A 1 134 ? 11.998 5.346 -29.753 1.00 81.06 134 HIS A O 1
ATOM 1060 N N . PHE A 1 135 ? 11.578 4.982 -27.564 1.00 79.31 135 PHE A N 1
ATOM 1061 C CA . PHE A 1 135 ? 12.892 5.386 -27.060 1.00 79.31 135 PHE A CA 1
ATOM 1062 C C . PHE A 1 135 ? 14.051 4.637 -27.740 1.00 79.31 135 PHE A C 1
ATOM 1064 O O . PHE A 1 135 ? 15.095 5.211 -28.028 1.00 79.31 135 PHE A O 1
ATOM 1071 N N . ARG A 1 136 ? 13.877 3.345 -28.042 1.00 77.00 136 AR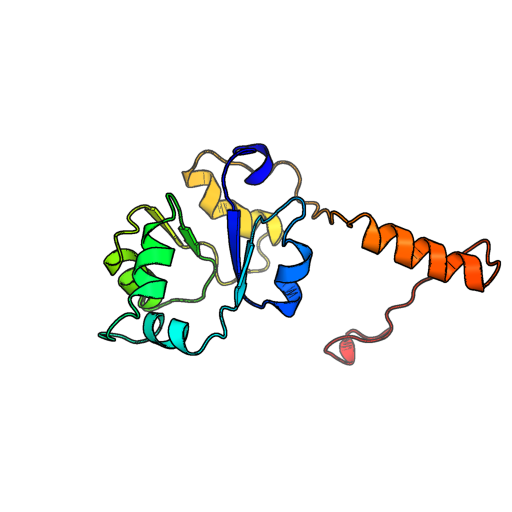G A N 1
ATOM 1072 C CA . ARG A 1 136 ? 14.910 2.553 -28.731 1.00 77.00 136 ARG A CA 1
ATOM 1073 C C . ARG A 1 136 ? 14.985 2.818 -30.234 1.00 77.00 136 ARG A C 1
ATOM 1075 O O . ARG A 1 136 ? 16.064 2.701 -30.812 1.00 77.00 136 ARG A O 1
ATOM 1082 N N . ARG A 1 137 ? 13.855 3.121 -30.883 1.00 65.31 137 ARG A N 1
ATOM 1083 C CA . ARG A 1 137 ? 13.798 3.388 -32.331 1.00 65.31 137 ARG A CA 1
ATOM 1084 C C . ARG A 1 137 ? 14.441 4.724 -32.698 1.00 65.31 137 ARG A C 1
ATOM 1086 O O . ARG A 1 137 ? 15.000 4.808 -33.786 1.00 65.31 137 ARG A O 1
ATOM 1093 N N . SER A 1 138 ? 14.393 5.723 -31.816 1.00 61.69 138 SER A N 1
ATOM 1094 C CA . SER A 1 138 ? 14.991 7.041 -32.065 1.00 61.69 138 SER A CA 1
ATOM 1095 C C . SER A 1 138 ? 16.515 7.010 -32.233 1.00 61.69 138 SER A C 1
ATOM 1097 O O . SER A 1 138 ? 17.035 7.829 -32.982 1.00 61.69 138 SER A O 1
ATOM 1099 N N . ASP A 1 139 ? 17.214 6.034 -31.640 1.00 61.91 139 ASP A N 1
ATOM 1100 C CA . ASP A 1 139 ? 18.686 6.051 -31.573 1.00 61.91 139 ASP A CA 1
ATOM 1101 C C . ASP A 1 139 ? 19.396 4.980 -32.420 1.00 61.91 139 ASP A C 1
ATOM 1103 O O . ASP A 1 139 ? 2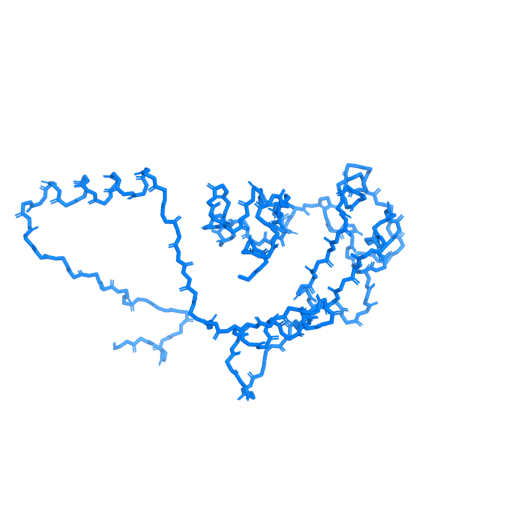0.625 4.921 -32.437 1.00 61.91 139 ASP A O 1
ATOM 1107 N N . GLY A 1 140 ? 18.670 4.088 -33.110 1.00 68.12 140 GLY A N 1
ATOM 1108 C CA . GLY A 1 140 ? 19.276 3.016 -33.926 1.00 68.12 140 GLY A CA 1
ATOM 1109 C C . GLY A 1 140 ? 20.197 2.049 -33.151 1.00 68.12 140 GLY A C 1
ATOM 1110 O O . GLY A 1 140 ? 20.884 1.219 -33.753 1.00 68.12 140 GLY A O 1
ATOM 1111 N N . GLN A 1 141 ? 20.226 2.140 -31.816 1.00 66.62 141 GLN A N 1
ATOM 1112 C CA . GLN A 1 141 ? 21.147 1.408 -30.955 1.00 66.62 141 GLN A CA 1
ATOM 1113 C C . GLN A 1 141 ? 20.709 -0.045 -30.750 1.00 66.62 141 GLN A C 1
ATOM 1115 O O . GLN A 1 141 ? 19.593 -0.352 -30.322 1.00 66.62 141 GLN A O 1
ATOM 1120 N N . LYS A 1 142 ? 21.642 -0.971 -30.999 1.00 72.69 142 LYS A N 1
ATOM 1121 C CA . LYS A 1 142 ? 21.431 -2.415 -30.803 1.00 72.69 142 LYS A CA 1
ATOM 1122 C C . LYS A 1 142 ? 21.539 -2.849 -29.335 1.00 72.69 142 LYS A C 1
ATOM 1124 O O . LYS A 1 142 ? 21.006 -3.899 -28.986 1.00 72.69 142 LYS A O 1
ATOM 1129 N N . PHE A 1 143 ? 22.173 -2.046 -28.480 1.00 79.25 143 PHE A N 1
ATOM 1130 C CA . PHE A 1 143 ? 22.430 -2.360 -27.074 1.00 79.25 143 PHE A CA 1
ATOM 1131 C C . PHE A 1 143 ? 22.176 -1.137 -26.191 1.00 79.25 143 PHE A C 1
ATOM 1133 O O . PHE A 1 143 ? 22.595 -0.041 -26.546 1.00 79.25 143 PHE A O 1
ATOM 1140 N N . VAL A 1 144 ? 21.490 -1.332 -25.062 1.00 80.81 144 VAL A N 1
ATOM 1141 C CA . VAL A 1 144 ? 21.138 -0.267 -24.112 1.00 80.81 144 VAL A CA 1
ATOM 1142 C C . VAL A 1 144 ? 21.642 -0.670 -22.732 1.00 80.81 144 VAL A C 1
ATOM 1144 O O . VAL A 1 144 ? 21.318 -1.756 -22.253 1.00 80.81 144 VAL A O 1
ATOM 1147 N N . VAL A 1 145 ? 22.402 0.216 -22.090 1.00 87.19 145 VAL A N 1
ATOM 1148 C CA . VAL A 1 145 ? 22.790 0.105 -20.679 1.00 87.19 145 VAL A CA 1
ATOM 1149 C C . VAL A 1 145 ? 22.101 1.230 -19.923 1.00 87.19 145 VAL A C 1
ATOM 1151 O O . VAL A 1 145 ? 22.267 2.396 -20.272 1.00 87.19 145 VAL A O 1
ATOM 1154 N N . ALA A 1 146 ? 21.331 0.884 -18.894 1.00 86.81 146 ALA A N 1
ATOM 1155 C CA . ALA A 1 146 ? 20.757 1.856 -17.974 1.00 86.81 146 ALA A CA 1
ATOM 1156 C C . ALA A 1 146 ? 21.632 1.942 -16.720 1.00 86.81 146 ALA A C 1
ATOM 1158 O O . ALA A 1 146 ? 21.932 0.922 -16.102 1.00 86.81 146 ALA A O 1
ATOM 1159 N N . ILE A 1 147 ? 22.026 3.158 -16.346 1.00 90.75 147 ILE A N 1
ATOM 1160 C CA . ILE A 1 147 ? 22.785 3.438 -15.124 1.00 90.75 147 ILE A CA 1
ATOM 1161 C C . ILE A 1 147 ? 21.904 4.309 -14.231 1.00 90.75 147 ILE A C 1
ATOM 1163 O O . ILE A 1 147 ? 21.368 5.316 -14.688 1.00 90.75 147 ILE A O 1
ATOM 1167 N N . HIS A 1 148 ? 21.763 3.929 -12.961 1.00 89.50 148 HIS A N 1
ATOM 1168 C CA . HIS A 1 148 ? 21.067 4.719 -11.947 1.00 89.50 148 HIS A CA 1
ATOM 1169 C C . HIS A 1 148 ? 22.092 5.230 -10.917 1.00 89.50 148 HIS A C 1
ATOM 1171 O O . HIS A 1 148 ? 22.284 4.587 -9.887 1.00 89.50 148 HIS A O 1
ATOM 1177 N N . PRO A 1 149 ? 22.780 6.360 -11.178 1.00 88.81 149 PRO A N 1
ATOM 1178 C CA . PRO A 1 149 ? 23.932 6.7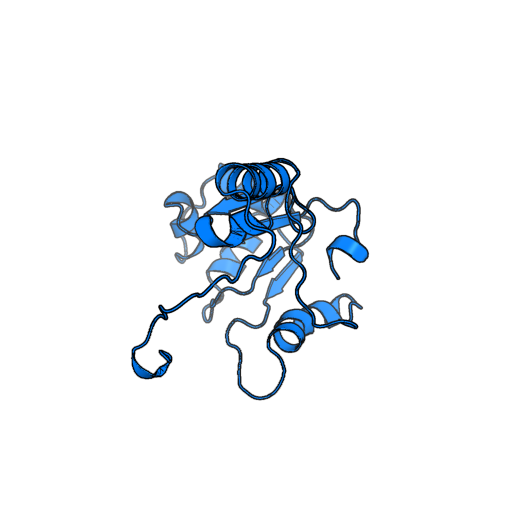94 -10.378 1.00 88.81 149 PRO A CA 1
ATOM 1179 C C . PRO A 1 149 ? 23.561 7.460 -9.042 1.00 88.81 149 PRO A C 1
ATOM 1181 O O . PRO A 1 149 ? 24.431 7.674 -8.205 1.00 88.81 149 PRO A O 1
ATOM 1184 N N . GLY A 1 150 ? 22.290 7.817 -8.834 1.00 88.38 150 GLY A N 1
ATOM 1185 C CA . GLY A 1 150 ? 21.830 8.464 -7.604 1.00 88.38 150 GLY A CA 1
ATOM 1186 C C . GLY A 1 150 ? 21.284 7.483 -6.568 1.00 88.38 150 GLY A C 1
ATOM 1187 O O . GLY A 1 150 ? 20.703 6.454 -6.913 1.00 88.38 150 GLY A O 1
ATOM 1188 N N . SER A 1 151 ? 21.390 7.853 -5.295 1.00 89.94 151 SER A N 1
ATOM 1189 C CA . SER A 1 151 ? 20.694 7.198 -4.191 1.00 89.94 151 SER A CA 1
ATOM 1190 C C . SER A 1 151 ? 20.280 8.227 -3.130 1.00 89.94 151 SER A C 1
ATOM 1192 O O . SER A 1 151 ? 20.646 9.399 -3.203 1.00 89.94 151 SER A O 1
ATOM 1194 N N . GLY A 1 152 ? 19.525 7.798 -2.118 1.00 87.06 152 GLY A N 1
ATOM 1195 C CA . GLY A 1 152 ? 19.173 8.654 -0.980 1.00 87.06 152 GLY A CA 1
ATOM 1196 C C . GLY A 1 152 ? 20.318 8.921 0.011 1.00 87.06 152 GLY A C 1
ATOM 1197 O O . GLY A 1 152 ? 20.059 9.498 1.062 1.00 87.06 152 GLY A O 1
ATOM 1198 N N . SER A 1 153 ? 21.548 8.453 -0.242 1.00 89.44 153 SER A N 1
ATOM 1199 C CA . SER A 1 153 ? 22.695 8.652 0.653 1.00 89.44 153 SER A CA 1
ATOM 1200 C C . SER A 1 153 ? 24.023 8.578 -0.099 1.00 89.44 153 SER A C 1
ATOM 1202 O O . SER A 1 153 ? 24.263 7.626 -0.830 1.00 89.44 153 SER A O 1
ATOM 1204 N N . GLU A 1 154 ? 24.930 9.524 0.141 1.00 90.50 154 GLU A N 1
ATOM 1205 C CA . GLU A 1 154 ? 26.253 9.550 -0.507 1.00 90.50 154 GLU A CA 1
ATOM 1206 C C . GLU A 1 154 ? 27.057 8.260 -0.292 1.00 90.50 154 GLU A C 1
ATOM 1208 O O . GLU A 1 154 ? 27.749 7.809 -1.197 1.00 90.50 154 GLU A O 1
ATOM 1213 N N . THR A 1 155 ? 26.897 7.604 0.862 1.00 92.94 155 THR A N 1
ATOM 1214 C CA . THR A 1 155 ? 27.594 6.346 1.190 1.00 92.94 155 THR A CA 1
ATOM 1215 C C . THR A 1 155 ? 27.126 5.143 0.369 1.00 92.94 155 THR A C 1
ATOM 1217 O O . THR A 1 155 ? 27.746 4.084 0.433 1.00 92.94 155 THR A O 1
ATOM 1220 N N . LYS A 1 156 ? 26.023 5.279 -0.375 1.00 86.94 156 LYS A N 1
ATOM 1221 C CA . LYS A 1 156 ? 25.466 4.246 -1.258 1.00 86.94 156 LYS A CA 1
ATOM 1222 C C . LYS A 1 156 ? 25.727 4.530 -2.739 1.00 86.94 156 LYS A C 1
ATOM 1224 O O . LYS A 1 156 ? 25.258 3.764 -3.580 1.00 86.94 156 LYS A O 1
ATOM 1229 N N . ASN A 1 157 ? 26.421 5.620 -3.059 1.00 90.06 157 ASN A N 1
ATOM 1230 C CA . ASN A 1 157 ? 26.806 5.938 -4.428 1.00 90.06 157 ASN A CA 1
ATOM 1231 C C . ASN A 1 157 ? 28.086 5.170 -4.796 1.00 90.06 157 ASN A C 1
ATOM 1233 O O . ASN A 1 157 ? 28.905 4.880 -3.922 1.00 90.06 157 ASN A O 1
ATOM 1237 N N . TRP A 1 158 ? 28.201 4.793 -6.071 1.00 82.88 158 TRP A N 1
ATOM 1238 C CA . TRP A 1 158 ? 29.333 4.029 -6.602 1.00 82.88 158 TRP A CA 1
ATOM 1239 C C . TRP A 1 158 ? 30.565 4.907 -6.822 1.00 82.88 158 TRP A C 1
ATOM 1241 O O . TRP A 1 158 ? 30.373 6.079 -7.224 1.00 82.88 158 TRP A O 1
#

Radius of gyration: 19.44 Å; chains: 1; bounding box: 48×36×54 Å